Protein AF-A0A369QKR2-F1 (afdb_monomer)

Radius of gyration: 22.41 Å; Cα contacts (8 Å, |Δi|>4): 50; chains: 1; bounding box: 52×36×66 Å

Solvent-accessible surface area (backbone atoms only — not comparable to full-atom values): 6281 Å² total; per-residue (Å²): 120,74,72,58,61,57,52,54,50,54,51,49,50,54,51,50,47,36,49,48,28,40,56,43,75,77,37,75,78,48,46,60,49,39,58,64,69,45,48,49,58,48,49,53,52,39,51,54,38,49,53,52,46,52,52,30,65,77,70,70,56,91,59,59,75,60,45,52,53,61,48,47,49,57,60,46,28,53,53,29,33,56,52,30,52,55,50,49,53,54,52,52,49,52,54,48,53,53,52,52,51,52,52,50,51,50,50,67,73,62,69,74,80,136

Secondary structure (DSSP, 8-state):
-HHHHHHHHHHHHHHHHHHHHHHGGGSHHHHHHHIIIIIHHHHHHHHHHHHHHHHHHHHT-S-HHHHHHHHHHHHHHHHHHHHHHHHHHHHHHHHHHHHHHHHHHHHHHTT---

Organism: NCBI:txid2072847

Sequence (114 aa):
MVRSKNYNKRRLLLFTVFLFGIVVPFIPSLAIIEAFFLIIPFAIIFILTLVYLLLNFFIGNTNTNKVLFIFSILPTFIVSQIFAVFVVDKVQRFRSEEIIQKVHQIKNSQGAAP

Structure (mmCIF, N/CA/C/O backbone):
data_AF-A0A369QKR2-F1
#
_entry.id   AF-A0A369QKR2-F1
#
loop_
_atom_site.group_PDB
_atom_site.id
_atom_site.type_symbol
_atom_site.label_atom_id
_atom_site.label_alt_id
_atom_site.label_comp_id
_atom_site.label_asym_id
_atom_site.label_entity_id
_atom_site.label_seq_id
_atom_site.pdbx_PDB_ins_code
_atom_site.Cartn_x
_atom_site.Cartn_y
_atom_site.Cartn_z
_atom_site.occupancy
_atom_site.B_iso_or_equiv
_atom_site.auth_seq_id
_atom_site.auth_comp_id
_atom_site.auth_asym_id
_atom_site.auth_atom_id
_atom_site.pdbx_PDB_model_num
ATOM 1 N N . MET A 1 1 ? -19.919 -24.097 10.912 1.00 53.16 1 MET A N 1
ATOM 2 C CA . MET A 1 1 ? -19.578 -23.782 9.500 1.00 53.16 1 MET A CA 1
ATOM 3 C C . MET A 1 1 ? -19.541 -22.278 9.158 1.00 53.16 1 MET A C 1
ATOM 5 O O . MET A 1 1 ? -18.719 -21.880 8.344 1.00 53.16 1 MET A O 1
ATOM 9 N N . VAL A 1 2 ? -20.341 -21.408 9.796 1.00 55.22 2 VAL A N 1
ATOM 10 C CA . VAL A 1 2 ? -20.418 -19.956 9.477 1.00 55.22 2 VAL A CA 1
ATOM 11 C C . VAL A 1 2 ? -19.132 -19.158 9.794 1.00 55.22 2 VAL A C 1
ATOM 13 O O . VAL A 1 2 ? -18.797 -18.216 9.078 1.00 55.22 2 VAL A O 1
ATOM 16 N N . ARG A 1 3 ? -18.350 -19.561 10.808 1.00 50.66 3 ARG A N 1
ATOM 17 C CA . ARG A 1 3 ? -17.109 -18.867 11.227 1.00 50.66 3 ARG A CA 1
ATOM 18 C C . ARG A 1 3 ? -15.991 -18.892 10.166 1.00 50.66 3 ARG A C 1
ATOM 20 O O . ARG A 1 3 ? -15.256 -17.918 10.043 1.00 50.66 3 ARG A O 1
ATOM 27 N N . SER A 1 4 ? -15.908 -19.960 9.365 1.00 58.88 4 SER A N 1
ATOM 28 C CA . SER A 1 4 ? -14.887 -20.135 8.313 1.00 58.88 4 SER A CA 1
ATOM 29 C C . SER A 1 4 ? -15.103 -19.193 7.116 1.00 58.88 4 SER A C 1
ATOM 31 O O . SER A 1 4 ? -14.157 -18.591 6.607 1.00 58.88 4 SER A O 1
ATOM 33 N N . LYS A 1 5 ? -16.365 -18.951 6.729 1.00 61.97 5 LYS A N 1
ATOM 34 C CA . LYS A 1 5 ? -16.710 -18.091 5.580 1.00 61.97 5 LYS A CA 1
ATOM 35 C C . LYS A 1 5 ? -16.191 -16.654 5.738 1.00 61.97 5 LYS A C 1
ATOM 37 O O . LYS A 1 5 ? -15.716 -16.067 4.770 1.00 61.97 5 LYS A O 1
ATOM 42 N N . ASN A 1 6 ? -16.244 -16.092 6.949 1.00 66.44 6 ASN A N 1
ATOM 43 C CA . ASN A 1 6 ? -15.777 -14.724 7.216 1.00 66.44 6 ASN A CA 1
ATOM 44 C C . ASN A 1 6 ? -14.249 -14.599 7.275 1.00 66.44 6 ASN A C 1
ATOM 46 O O . ASN A 1 6 ? -13.718 -13.550 6.917 1.00 66.44 6 ASN A O 1
ATOM 50 N N . TYR A 1 7 ? -13.543 -15.654 7.687 1.00 69.88 7 TYR A N 1
ATOM 51 C CA . TYR A 1 7 ? -12.081 -15.669 7.676 1.00 69.88 7 TYR A CA 1
ATOM 52 C C . TYR A 1 7 ? -11.543 -15.628 6.240 1.00 69.88 7 TYR A C 1
ATOM 54 O O . TYR A 1 7 ? -10.721 -14.774 5.909 1.00 69.88 7 TYR A O 1
ATOM 62 N N . ASN A 1 8 ? -12.101 -16.463 5.358 1.00 80.69 8 ASN A N 1
ATOM 63 C CA . ASN A 1 8 ? -11.722 -16.487 3.944 1.00 80.69 8 ASN A CA 1
ATOM 64 C C . ASN A 1 8 ? -12.012 -15.154 3.241 1.00 80.69 8 ASN A C 1
ATOM 66 O O . ASN A 1 8 ? -11.189 -14.700 2.456 1.00 80.69 8 ASN A O 1
ATOM 70 N N . LYS A 1 9 ? -13.120 -14.474 3.573 1.00 83.94 9 LYS A N 1
ATOM 71 C CA . LYS A 1 9 ? -13.417 -13.129 3.046 1.00 83.94 9 LYS A CA 1
ATOM 72 C C . LYS A 1 9 ? -12.394 -12.076 3.477 1.00 83.94 9 LYS A C 1
ATOM 74 O O . LYS A 1 9 ? -11.960 -11.289 2.648 1.00 83.94 9 LYS A O 1
ATOM 79 N N . ARG A 1 10 ? -11.995 -12.058 4.754 1.00 79.62 10 ARG A N 1
ATOM 80 C CA . ARG A 1 10 ? -10.971 -11.122 5.258 1.00 79.62 10 ARG A CA 1
ATOM 81 C C . ARG A 1 10 ? -9.620 -11.353 4.593 1.00 79.62 10 ARG A C 1
ATOM 83 O O . ARG A 1 10 ? -8.960 -10.396 4.210 1.00 79.62 10 ARG A O 1
ATOM 90 N N . ARG A 1 11 ? -9.240 -12.622 4.430 1.00 81.44 11 ARG A N 1
ATOM 91 C CA . ARG A 1 11 ? -8.004 -13.014 3.751 1.00 81.44 11 ARG A CA 1
ATOM 92 C C . ARG A 1 11 ? -8.033 -12.647 2.266 1.00 81.44 11 ARG A C 1
ATOM 94 O O . ARG A 1 11 ? -7.049 -12.114 1.772 1.00 81.44 11 ARG A O 1
ATOM 101 N N . LEU A 1 12 ? -9.167 -12.864 1.592 1.00 88.19 12 LEU A N 1
ATOM 102 C CA . LEU A 1 12 ? -9.385 -12.428 0.211 1.00 88.19 12 LEU A CA 1
ATOM 103 C C . LEU A 1 12 ? -9.234 -10.908 0.089 1.00 88.19 12 LEU A C 1
ATOM 105 O O . LEU A 1 12 ? -8.512 -10.449 -0.779 1.00 88.19 12 LEU A O 1
ATOM 109 N N . LEU A 1 13 ? -9.849 -10.138 0.991 1.00 87.56 13 LEU A N 1
ATOM 110 C CA . LEU A 1 13 ? -9.792 -8.675 0.966 1.00 87.56 13 LEU A CA 1
ATOM 111 C C . LEU A 1 13 ? -8.362 -8.157 1.179 1.00 87.56 13 LEU A C 1
ATOM 113 O O . LEU A 1 13 ? -7.916 -7.298 0.427 1.00 87.56 13 LEU A O 1
ATOM 117 N N . LEU A 1 14 ? -7.616 -8.718 2.138 1.00 83.81 14 LEU A N 1
ATOM 118 C CA . LEU A 1 14 ? -6.194 -8.396 2.321 1.00 83.81 14 LEU A CA 1
ATOM 119 C C . LEU A 1 14 ? -5.365 -8.747 1.083 1.00 83.81 14 LEU A C 1
ATOM 121 O O . LEU A 1 14 ? -4.504 -7.971 0.685 1.00 83.81 14 LEU A O 1
ATOM 125 N N . PHE A 1 15 ? -5.647 -9.888 0.453 1.00 86.69 15 PHE A N 1
ATOM 126 C CA . PHE A 1 15 ? -4.980 -10.292 -0.779 1.00 86.69 15 PHE A CA 1
ATOM 127 C C . PHE A 1 15 ? -5.300 -9.343 -1.943 1.00 86.69 15 PHE A C 1
ATOM 129 O O . PHE A 1 15 ? -4.405 -8.995 -2.705 1.00 86.69 15 PHE A O 1
ATOM 136 N N . THR A 1 16 ? -6.542 -8.861 -2.051 1.00 86.00 16 THR A N 1
ATOM 137 C CA . THR A 1 16 ? -6.930 -7.843 -3.036 1.00 86.00 16 THR A CA 1
ATOM 138 C C . THR A 1 16 ? -6.211 -6.518 -2.788 1.00 86.00 16 THR A C 1
ATOM 140 O O . THR A 1 16 ? -5.694 -5.941 -3.737 1.00 86.00 16 THR A O 1
ATOM 143 N N . VAL A 1 17 ? -6.131 -6.054 -1.534 1.00 82.44 17 VAL A N 1
ATOM 144 C CA . VAL A 1 17 ? -5.392 -4.828 -1.167 1.00 82.44 17 VAL A CA 1
ATOM 145 C C . VAL A 1 17 ? -3.908 -4.966 -1.506 1.00 82.44 17 VAL A C 1
ATOM 147 O O . VAL A 1 17 ? -3.324 -4.048 -2.072 1.00 82.44 17 VAL A O 1
ATOM 150 N N . PHE A 1 18 ? -3.317 -6.126 -1.218 1.00 80.69 18 PHE A N 1
ATOM 151 C CA . PHE A 1 18 ? -1.931 -6.437 -1.556 1.00 80.69 18 PHE A CA 1
ATOM 152 C C . PHE A 1 18 ? -1.687 -6.443 -3.072 1.00 80.69 18 PHE A C 1
ATOM 154 O O . PHE A 1 18 ? -0.737 -5.829 -3.544 1.00 80.69 18 PHE A O 1
ATOM 161 N N . LEU A 1 19 ? -2.564 -7.089 -3.848 1.00 83.12 19 LEU A N 1
ATOM 162 C CA . LEU A 1 19 ? -2.486 -7.090 -5.312 1.00 83.12 19 LEU A CA 1
ATOM 163 C C . LEU A 1 19 ? -2.605 -5.682 -5.891 1.00 83.12 19 LEU A C 1
ATOM 165 O O . LEU A 1 19 ? -1.825 -5.322 -6.768 1.00 83.12 19 LEU A O 1
ATOM 169 N N . PHE A 1 20 ? -3.548 -4.882 -5.388 1.00 80.19 20 PHE A N 1
ATOM 170 C CA . PHE A 1 20 ? -3.682 -3.485 -5.795 1.00 80.19 20 PHE A CA 1
ATOM 171 C C . PHE A 1 20 ? -2.403 -2.703 -5.503 1.00 80.19 20 PHE A C 1
ATOM 173 O O . PHE A 1 20 ? -1.884 -2.051 -6.402 1.00 80.19 20 PHE A O 1
ATOM 180 N N . GLY A 1 21 ? -1.846 -2.844 -4.299 1.00 69.75 21 GLY A N 1
ATOM 181 C CA . GLY A 1 21 ? -0.601 -2.175 -3.932 1.00 69.75 21 GLY A CA 1
ATOM 182 C C . GLY A 1 21 ? 0.615 -2.594 -4.766 1.00 69.75 21 GLY A C 1
ATOM 183 O O . GLY A 1 21 ? 1.575 -1.841 -4.869 1.00 69.75 21 GLY A O 1
ATOM 184 N N . ILE A 1 22 ? 0.574 -3.770 -5.401 1.00 77.44 22 ILE A N 1
ATOM 185 C CA . ILE A 1 22 ? 1.613 -4.196 -6.343 1.00 77.44 22 ILE A CA 1
ATOM 186 C C . ILE A 1 22 ? 1.381 -3.645 -7.743 1.00 77.44 22 ILE A C 1
ATOM 188 O O . ILE A 1 22 ? 2.327 -3.190 -8.369 1.00 77.44 22 ILE A O 1
ATOM 192 N N . VAL A 1 23 ? 0.159 -3.723 -8.268 1.00 77.56 23 VAL A N 1
ATOM 193 C CA . VAL A 1 23 ? -0.112 -3.442 -9.688 1.00 77.56 23 VAL A CA 1
ATOM 194 C C . VAL A 1 23 ? -0.095 -1.947 -9.997 1.00 77.56 23 VAL A C 1
ATOM 196 O O . VAL A 1 23 ? 0.372 -1.548 -11.063 1.00 77.56 23 VAL A O 1
ATOM 199 N N . VAL A 1 24 ? -0.594 -1.113 -9.087 1.00 69.94 24 VAL A N 1
ATOM 200 C CA . VAL A 1 24 ? -0.758 0.325 -9.332 1.00 69.94 24 VAL A CA 1
ATOM 201 C C . VAL A 1 24 ? 0.548 1.064 -9.683 1.00 69.94 24 VAL A C 1
ATOM 203 O O . VAL A 1 24 ? 0.521 1.810 -10.668 1.00 69.94 24 VAL A O 1
ATOM 206 N N . PRO A 1 25 ? 1.703 0.842 -9.019 1.00 65.44 25 PRO A N 1
ATOM 207 C CA . PRO A 1 25 ? 2.944 1.552 -9.356 1.00 65.44 25 PRO A CA 1
ATOM 208 C C . PRO A 1 25 ? 3.487 1.254 -10.764 1.00 65.44 25 PRO A C 1
ATOM 210 O O . PRO A 1 25 ? 4.356 1.975 -11.250 1.00 65.44 25 PRO A O 1
ATOM 213 N N . PHE A 1 26 ? 2.967 0.238 -11.462 1.00 69.00 26 PHE A N 1
ATOM 214 C CA . PHE A 1 26 ? 3.334 -0.045 -12.853 1.00 69.00 26 PHE A CA 1
ATOM 215 C C . PHE A 1 26 ? 2.625 0.864 -13.874 1.00 69.00 26 PHE A C 1
ATOM 217 O O . PHE A 1 26 ? 2.964 0.820 -15.057 1.00 69.00 26 PHE A O 1
ATOM 224 N N . ILE A 1 27 ? 1.657 1.687 -13.452 1.00 73.06 27 ILE A N 1
ATOM 225 C CA . ILE A 1 27 ? 0.898 2.589 -14.327 1.00 73.06 27 ILE A CA 1
ATOM 226 C C . ILE A 1 27 ? 1.142 4.042 -13.871 1.00 73.06 27 ILE A C 1
ATOM 228 O O . ILE A 1 27 ? 0.516 4.498 -12.912 1.00 73.06 27 ILE A O 1
ATOM 232 N N . PRO A 1 28 ? 2.011 4.813 -14.558 1.00 67.56 28 PRO A N 1
ATOM 233 C CA . PRO A 1 28 ? 2.447 6.140 -14.102 1.00 67.56 28 PRO A CA 1
ATOM 234 C C . PRO A 1 28 ? 1.312 7.144 -13.852 1.00 67.56 28 PRO A C 1
ATOM 236 O O . PRO A 1 28 ? 1.375 7.942 -12.921 1.00 67.56 28 PRO A O 1
ATOM 239 N N . SER A 1 29 ? 0.247 7.096 -14.657 1.00 70.75 29 SER A N 1
ATOM 240 C CA . SER A 1 29 ? -0.931 7.957 -14.491 1.00 70.75 29 SER A CA 1
ATOM 241 C C . SER A 1 29 ? -1.770 7.602 -13.259 1.00 70.75 29 SER A C 1
ATOM 243 O O . SER A 1 29 ? -2.411 8.482 -12.687 1.00 70.75 29 SER A O 1
ATOM 245 N N . LEU A 1 30 ? -1.747 6.341 -12.818 1.00 67.94 30 LEU A N 1
ATOM 246 C CA . LEU A 1 30 ? -2.435 5.910 -11.602 1.00 67.94 30 LEU A CA 1
ATOM 247 C C . LEU A 1 30 ? -1.641 6.251 -10.340 1.00 67.94 30 LEU A C 1
ATOM 249 O O . LEU A 1 30 ? -2.267 6.507 -9.321 1.00 67.94 30 LEU A O 1
ATOM 253 N N . ALA A 1 31 ? -0.309 6.347 -10.405 1.00 63.81 31 ALA A N 1
ATOM 254 C CA . ALA A 1 31 ? 0.525 6.694 -9.249 1.00 63.81 31 ALA A CA 1
ATOM 255 C C . ALA A 1 31 ? 0.192 8.084 -8.658 1.00 63.81 31 ALA A C 1
ATOM 257 O O . ALA A 1 31 ? 0.148 8.260 -7.441 1.00 63.81 31 ALA A O 1
ATOM 258 N N . ILE A 1 32 ? -0.112 9.076 -9.508 1.00 60.81 32 ILE A N 1
ATOM 259 C CA . ILE A 1 32 ? -0.540 10.416 -9.057 1.00 60.81 32 ILE A CA 1
ATOM 260 C C . ILE A 1 32 ? -1.945 10.354 -8.443 1.00 60.81 32 ILE A C 1
ATOM 262 O O . ILE A 1 32 ? -2.192 10.925 -7.382 1.00 60.81 32 ILE A O 1
ATOM 266 N N . ILE A 1 33 ? -2.867 9.631 -9.085 1.00 65.31 33 ILE A N 1
ATOM 267 C CA . ILE A 1 33 ? -4.234 9.441 -8.581 1.00 65.31 33 ILE A CA 1
ATOM 268 C C . ILE A 1 33 ? -4.205 8.700 -7.235 1.00 65.31 33 ILE A C 1
ATOM 270 O O . ILE A 1 33 ? -4.958 9.038 -6.330 1.00 65.31 33 ILE A O 1
ATOM 274 N N . GLU A 1 34 ? -3.299 7.746 -7.056 1.00 62.75 34 GLU A N 1
ATOM 275 C CA . GLU A 1 34 ? -3.142 6.953 -5.841 1.00 62.75 34 GLU A CA 1
ATOM 276 C C . GLU A 1 34 ? -2.698 7.791 -4.634 1.00 62.75 34 GLU A C 1
ATOM 278 O O . GLU A 1 34 ? -3.288 7.682 -3.553 1.00 62.75 34 GLU A O 1
ATOM 283 N N . ALA A 1 35 ? -1.725 8.687 -4.821 1.00 60.44 35 ALA A N 1
ATOM 284 C CA . ALA A 1 35 ? -1.252 9.569 -3.758 1.00 60.44 35 ALA A CA 1
ATOM 285 C C . ALA A 1 35 ? -2.365 10.480 -3.205 1.00 60.44 35 ALA A C 1
ATOM 287 O O . ALA A 1 35 ? -2.451 10.684 -1.994 1.00 60.44 35 ALA A O 1
ATOM 288 N N . PHE A 1 36 ? -3.252 10.985 -4.068 1.00 59.97 36 PHE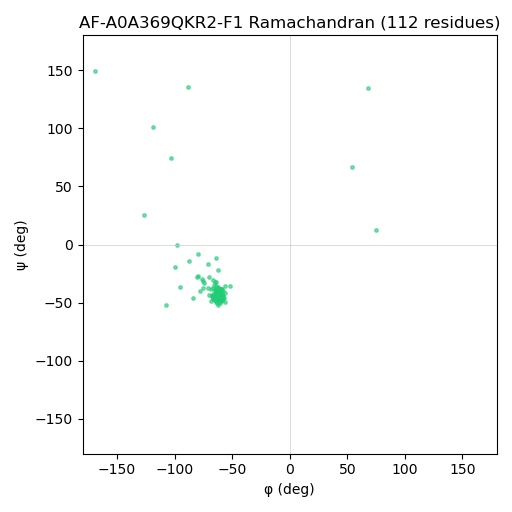 A N 1
ATOM 289 C CA . PHE A 1 36 ? -4.294 11.937 -3.667 1.00 59.97 36 PHE A CA 1
ATOM 290 C C . PHE A 1 36 ? -5.653 11.290 -3.344 1.00 59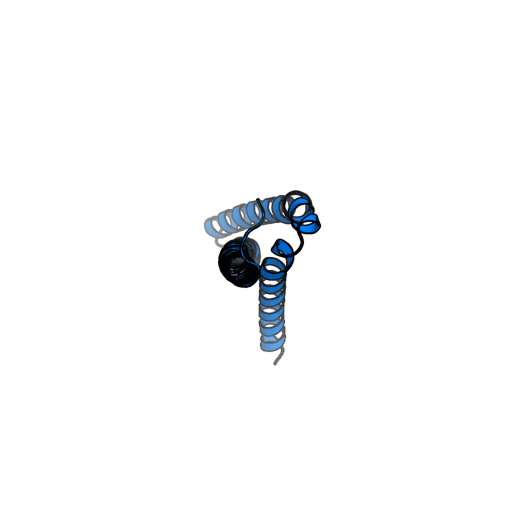.97 36 PHE A C 1
ATOM 292 O O . PHE A 1 36 ? -6.317 11.726 -2.406 1.00 59.97 36 PHE A O 1
ATOM 299 N N . PHE A 1 37 ? -6.069 10.243 -4.063 1.00 70.06 37 PHE A N 1
ATOM 300 C CA . PHE A 1 37 ? -7.392 9.618 -3.904 1.00 70.06 37 PHE A CA 1
ATOM 301 C C . PHE A 1 37 ? -7.397 8.336 -3.067 1.00 70.06 37 PHE A C 1
ATOM 303 O O . PHE A 1 37 ? -8.456 7.954 -2.574 1.00 70.06 37 PHE A O 1
ATOM 310 N N . LEU A 1 38 ? -6.255 7.667 -2.879 1.00 70.50 38 LEU A N 1
ATOM 311 C CA . LEU A 1 38 ? -6.170 6.443 -2.074 1.00 70.50 38 LEU A CA 1
ATOM 312 C C . LEU A 1 38 ? -5.463 6.691 -0.745 1.00 70.50 38 LEU A C 1
ATOM 314 O O . LEU A 1 38 ? -6.030 6.390 0.302 1.00 70.50 38 LEU A O 1
ATOM 318 N N . ILE A 1 39 ? -4.271 7.290 -0.750 1.00 74.50 39 ILE A N 1
ATOM 319 C CA . ILE A 1 39 ? -3.485 7.444 0.483 1.00 74.50 39 ILE A CA 1
ATOM 320 C C . ILE A 1 39 ? -4.168 8.390 1.475 1.00 74.50 39 ILE A C 1
ATOM 322 O O . ILE A 1 39 ? -4.288 8.039 2.647 1.00 74.50 39 ILE A O 1
ATOM 326 N N . ILE A 1 40 ? -4.661 9.553 1.031 1.00 79.25 40 ILE A N 1
ATOM 327 C CA . ILE A 1 40 ? -5.275 10.545 1.933 1.00 79.25 40 ILE A CA 1
ATOM 328 C C . ILE A 1 40 ? -6.537 9.983 2.620 1.00 79.25 40 ILE A C 1
ATOM 330 O O . ILE A 1 40 ? -6.587 9.999 3.854 1.00 79.25 40 ILE A O 1
ATOM 334 N N . PRO A 1 41 ? -7.536 9.418 1.906 1.00 80.88 41 PRO A N 1
ATOM 335 C CA . PRO A 1 41 ? -8.711 8.845 2.566 1.00 80.88 41 PRO A CA 1
ATOM 336 C C . PRO A 1 41 ? -8.371 7.651 3.461 1.00 80.88 41 PRO A C 1
ATOM 338 O O . PRO A 1 41 ? -8.927 7.524 4.554 1.00 80.88 41 PRO A O 1
ATOM 341 N N . PHE A 1 42 ? -7.429 6.796 3.047 1.00 78.81 42 PHE A N 1
ATOM 342 C CA . PHE A 1 42 ? -6.996 5.677 3.880 1.00 78.81 42 PHE A CA 1
ATOM 343 C C . PHE A 1 42 ? -6.263 6.144 5.141 1.00 78.81 42 PHE A C 1
ATOM 345 O O . PHE A 1 42 ? -6.464 5.551 6.199 1.00 78.81 42 PHE A O 1
ATOM 352 N N . ALA A 1 43 ? -5.456 7.205 5.067 1.00 81.38 43 ALA A N 1
ATOM 353 C CA . ALA A 1 43 ? -4.783 7.784 6.225 1.00 81.38 43 ALA A CA 1
ATOM 354 C C . ALA A 1 43 ? -5.793 8.349 7.234 1.00 81.38 43 ALA A C 1
ATOM 356 O O . ALA A 1 43 ? -5.656 8.108 8.433 1.00 81.38 43 ALA A O 1
ATOM 357 N N . ILE A 1 44 ? -6.852 9.020 6.764 1.00 85.19 44 ILE A N 1
ATOM 358 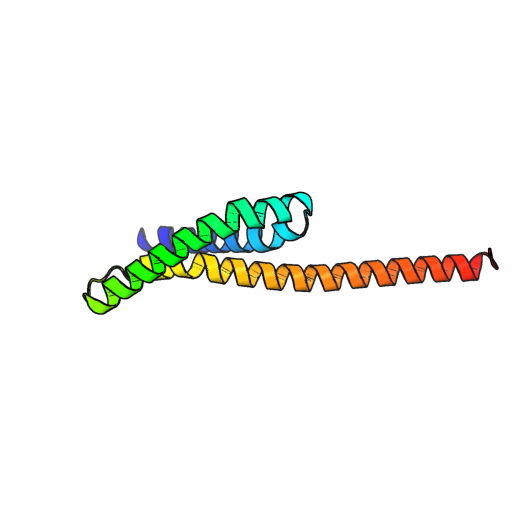C CA . ILE A 1 44 ? -7.943 9.502 7.627 1.00 85.19 44 ILE A CA 1
ATOM 359 C C . ILE A 1 44 ? -8.628 8.326 8.329 1.00 85.19 44 ILE A C 1
ATOM 361 O O . ILE A 1 44 ? -8.764 8.335 9.554 1.00 85.19 44 ILE A O 1
ATOM 365 N N . ILE A 1 45 ? -9.015 7.286 7.578 1.00 84.25 45 ILE A N 1
ATOM 366 C CA . ILE A 1 45 ? -9.629 6.079 8.152 1.00 84.25 45 ILE A CA 1
ATOM 367 C C . ILE A 1 45 ? -8.688 5.460 9.184 1.00 84.25 45 ILE A C 1
ATOM 369 O O . ILE A 1 45 ? -9.124 5.150 10.290 1.00 84.25 45 ILE A O 1
ATOM 373 N N . PHE A 1 46 ? -7.401 5.330 8.865 1.00 84.00 46 PHE A N 1
ATOM 374 C CA . PHE A 1 46 ? -6.392 4.758 9.749 1.00 84.00 46 PHE A CA 1
ATOM 375 C C . PHE A 1 46 ? -6.249 5.538 11.059 1.00 84.00 46 PHE A C 1
ATOM 377 O O . PHE A 1 46 ? -6.286 4.925 12.124 1.00 84.00 46 PHE A O 1
ATOM 384 N N . ILE A 1 47 ? -6.165 6.872 11.007 1.00 87.38 47 ILE A N 1
ATOM 385 C CA . ILE A 1 47 ? -6.103 7.726 12.203 1.00 87.38 47 ILE A CA 1
ATOM 386 C C . ILE A 1 47 ? -7.361 7.539 13.053 1.00 87.38 47 ILE A C 1
ATOM 388 O O . ILE A 1 47 ? -7.258 7.309 14.257 1.00 87.38 47 ILE A O 1
ATOM 392 N N . LEU A 1 48 ? -8.549 7.553 12.439 1.00 87.12 48 LEU A N 1
ATOM 393 C CA . LEU A 1 48 ? -9.806 7.302 13.151 1.00 87.12 48 LEU A CA 1
ATOM 394 C C . LEU A 1 48 ? -9.830 5.906 13.786 1.00 87.12 48 LEU A C 1
ATOM 396 O O . LEU A 1 48 ? -10.278 5.745 14.922 1.00 87.12 48 LEU A O 1
ATOM 400 N N . THR A 1 49 ? -9.306 4.895 13.086 1.00 85.25 49 THR A N 1
ATOM 401 C CA . THR A 1 49 ? -9.232 3.530 13.622 1.00 85.25 49 THR A CA 1
ATOM 402 C C . THR A 1 49 ? -8.237 3.423 14.773 1.00 85.25 49 THR A C 1
ATOM 404 O O . THR A 1 49 ? -8.510 2.716 15.740 1.00 85.25 49 THR A O 1
ATOM 407 N N . LEU A 1 50 ? -7.104 4.125 14.690 1.00 84.75 50 LEU A N 1
ATOM 408 C CA . LEU A 1 50 ? -6.090 4.182 15.738 1.00 84.75 50 LEU A CA 1
ATOM 409 C C . LEU A 1 50 ? -6.650 4.852 16.995 1.00 84.75 50 LEU A C 1
ATOM 411 O O . LEU A 1 50 ? -6.537 4.291 18.081 1.00 84.75 50 LEU A O 1
ATOM 415 N N . VAL A 1 51 ? -7.318 6.000 16.849 1.00 87.69 51 VAL A N 1
ATOM 416 C CA . VAL A 1 51 ? -7.990 6.686 17.964 1.00 87.69 51 VAL A CA 1
ATOM 417 C C . VAL A 1 51 ? -9.033 5.768 18.601 1.00 87.69 51 VAL A C 1
ATOM 419 O O . VAL A 1 51 ? -9.048 5.602 19.818 1.00 87.69 51 VAL A O 1
ATOM 422 N N . TYR A 1 52 ? -9.859 5.096 17.796 1.00 84.19 52 TYR A N 1
ATOM 423 C CA . TYR A 1 52 ? -10.853 4.148 18.303 1.00 84.19 52 TYR A CA 1
ATOM 424 C C . TYR A 1 52 ? -10.223 2.933 19.007 1.00 84.19 52 TYR A C 1
ATOM 426 O O . TYR A 1 52 ? -10.776 2.436 19.992 1.00 84.19 52 TYR A O 1
ATOM 434 N N . LEU A 1 53 ? -9.070 2.448 18.534 1.00 82.94 53 LEU A N 1
ATOM 435 C CA . LEU A 1 53 ? -8.322 1.368 19.179 1.00 82.94 53 LEU A CA 1
ATOM 436 C C . LEU A 1 53 ? -7.781 1.806 20.540 1.00 82.94 53 LEU A C 1
ATOM 438 O O . LEU A 1 53 ? -7.965 1.084 21.515 1.00 82.94 53 LEU A O 1
ATOM 442 N N . LEU A 1 54 ? -7.169 2.991 20.609 1.00 84.19 54 LEU A N 1
ATOM 443 C CA . LEU A 1 54 ? -6.657 3.562 21.853 1.00 84.19 54 LEU A CA 1
ATOM 444 C C . LEU A 1 54 ? -7.789 3.742 22.869 1.00 84.19 54 LEU A C 1
ATOM 446 O O . LEU A 1 54 ? -7.679 3.257 23.991 1.00 84.19 54 LEU A O 1
ATOM 450 N N . LEU A 1 55 ? -8.916 4.335 22.465 1.00 84.38 55 LEU A N 1
ATOM 451 C CA . LEU A 1 55 ? -10.079 4.508 23.341 1.00 84.38 55 LEU A CA 1
ATOM 452 C C . LEU A 1 55 ? -10.628 3.168 23.855 1.00 84.38 55 LEU A C 1
ATOM 454 O O . LEU A 1 55 ? -10.893 3.038 25.047 1.00 84.38 55 LEU A O 1
ATOM 458 N N . ASN A 1 56 ? -10.751 2.146 22.999 1.00 81.31 56 ASN A N 1
ATOM 459 C CA . ASN A 1 56 ? -11.178 0.815 23.451 1.00 81.31 56 ASN A CA 1
ATOM 460 C C . ASN A 1 56 ? -10.170 0.154 24.390 1.00 81.31 56 ASN A C 1
ATOM 462 O O . ASN A 1 56 ? -10.582 -0.554 25.306 1.00 81.31 56 ASN A O 1
ATOM 466 N N . PHE A 1 57 ? -8.873 0.378 24.176 1.00 79.00 57 PHE A N 1
ATOM 467 C CA . PHE A 1 57 ? -7.828 -0.151 25.043 1.00 79.00 57 PHE A CA 1
ATOM 468 C C . PHE A 1 57 ? -7.933 0.431 26.461 1.00 79.00 57 PHE A C 1
ATOM 470 O O . PHE A 1 57 ? -7.845 -0.320 27.426 1.00 79.00 57 PHE A O 1
ATOM 477 N N . PHE A 1 58 ? -8.208 1.734 26.592 1.00 82.12 58 PHE A N 1
ATOM 478 C CA . PHE A 1 58 ? -8.401 2.384 27.895 1.00 82.12 58 PHE A CA 1
ATOM 479 C C . PHE A 1 58 ? -9.745 2.050 28.564 1.00 82.12 58 PHE A C 1
ATOM 481 O O . PHE A 1 58 ? -9.811 1.972 29.787 1.00 82.12 58 PHE A O 1
ATOM 488 N N . ILE A 1 59 ? -10.813 1.844 27.787 1.00 82.50 59 ILE A N 1
ATOM 489 C CA . ILE A 1 59 ? -12.173 1.588 28.304 1.00 82.50 59 ILE A CA 1
ATOM 490 C C . ILE A 1 59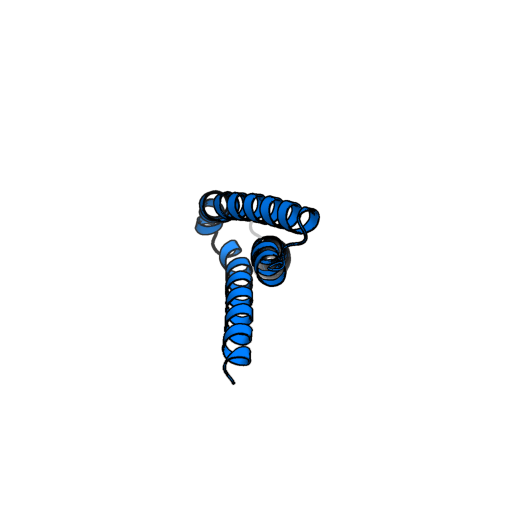 ? -12.420 0.086 28.574 1.00 82.50 59 ILE A C 1
ATOM 492 O O . ILE A 1 59 ? -13.382 -0.280 29.246 1.00 82.50 59 ILE A O 1
ATOM 496 N N . GLY A 1 60 ? -11.560 -0.808 28.073 1.00 68.44 60 GLY A N 1
ATOM 497 C CA . GLY A 1 60 ? -11.663 -2.258 28.288 1.00 68.44 60 GLY A CA 1
ATOM 498 C C . GLY A 1 60 ? -12.764 -2.954 27.474 1.00 68.44 60 GLY A C 1
ATOM 499 O O . GLY A 1 60 ? -13.090 -4.111 27.742 1.00 68.44 60 GLY A O 1
ATOM 500 N N . ASN A 1 61 ? -13.351 -2.283 26.473 1.00 65.50 61 ASN A N 1
ATOM 501 C CA . ASN A 1 61 ? -14.454 -2.833 25.681 1.00 65.50 61 ASN A CA 1
ATOM 502 C C . ASN A 1 61 ? -13.952 -3.648 24.469 1.00 65.50 61 ASN A C 1
ATOM 504 O O . ASN A 1 61 ? -13.031 -3.265 23.745 1.00 65.50 61 ASN A O 1
ATOM 508 N N . THR A 1 62 ? -14.552 -4.819 24.247 1.00 63.66 62 THR A N 1
ATOM 509 C CA . THR A 1 62 ? -13.960 -5.938 23.494 1.00 63.66 62 THR A CA 1
ATOM 510 C C . THR A 1 62 ? -14.513 -6.086 22.072 1.00 63.66 62 THR A C 1
ATOM 512 O O . THR A 1 62 ? -15.228 -7.029 21.739 1.00 63.66 62 THR A O 1
ATOM 515 N N . ASN A 1 63 ? -14.094 -5.198 21.162 1.00 69.12 63 ASN A N 1
ATOM 516 C CA . ASN A 1 63 ? -14.190 -5.445 19.708 1.00 69.12 63 ASN A CA 1
ATOM 517 C C . ASN A 1 63 ? -12.854 -5.273 18.962 1.00 69.12 63 ASN A C 1
ATOM 519 O O . ASN A 1 63 ? -12.813 -5.043 17.750 1.00 69.12 63 ASN A O 1
ATOM 523 N N . THR A 1 64 ? -11.747 -5.445 19.685 1.00 73.06 64 THR A N 1
ATOM 524 C CA . THR A 1 64 ? -10.359 -5.221 19.252 1.00 73.06 64 THR A CA 1
ATOM 525 C C . THR A 1 64 ? -10.005 -5.940 17.946 1.00 73.06 64 THR A C 1
ATOM 527 O O . THR A 1 64 ? -9.331 -5.377 17.092 1.00 73.06 64 THR A O 1
ATOM 530 N N . ASN A 1 65 ? -10.542 -7.143 17.709 1.00 77.94 65 ASN A N 1
ATOM 531 C CA . ASN A 1 65 ? -10.251 -7.942 16.509 1.00 77.94 65 ASN A CA 1
ATOM 532 C C . ASN A 1 65 ? -10.704 -7.302 15.185 1.00 77.94 65 ASN A C 1
ATOM 534 O O . ASN A 1 65 ? -10.104 -7.561 14.142 1.00 77.94 65 ASN A O 1
ATOM 538 N N . LYS A 1 66 ? -11.799 -6.529 15.176 1.00 76.94 66 LYS A N 1
ATOM 539 C CA . LYS A 1 66 ? -12.246 -5.822 13.960 1.00 76.94 66 LYS A CA 1
ATOM 540 C C . LYS A 1 66 ? -11.404 -4.573 13.722 1.00 76.94 66 LYS A C 1
ATOM 542 O O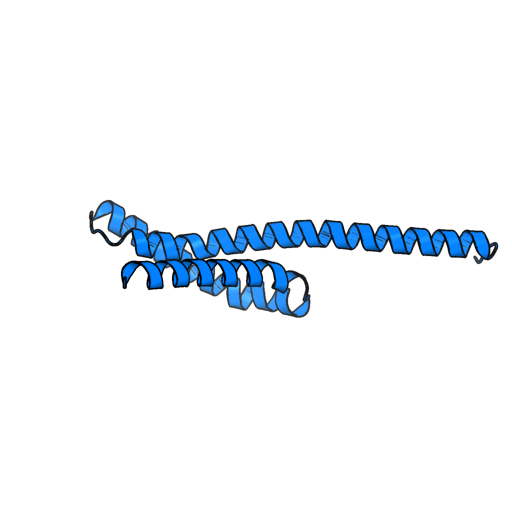 . LYS A 1 66 ? -11.026 -4.303 12.588 1.00 76.94 66 LYS A O 1
ATOM 547 N N . VAL A 1 67 ? -11.089 -3.862 14.800 1.00 78.19 67 VAL A N 1
ATOM 548 C CA . VAL A 1 67 ? -10.296 -2.631 14.780 1.00 78.19 67 VAL A CA 1
ATOM 549 C C . VAL A 1 67 ? -8.867 -2.920 14.328 1.00 78.19 67 VAL A C 1
ATOM 551 O O . VAL A 1 67 ? -8.381 -2.261 13.419 1.00 78.19 67 VAL A O 1
ATOM 554 N N . LEU A 1 68 ? -8.244 -3.977 14.858 1.00 82.50 68 LEU A N 1
ATOM 555 C CA . LEU A 1 68 ? -6.922 -4.450 14.435 1.00 82.50 68 LEU A CA 1
ATOM 556 C C . LEU A 1 68 ? -6.885 -4.846 12.956 1.00 82.50 68 LEU A C 1
ATOM 558 O O . LEU A 1 68 ? -5.909 -4.565 12.268 1.00 82.50 68 LEU A O 1
ATOM 562 N N . PHE A 1 69 ? -7.952 -5.472 12.449 1.00 82.06 69 PHE A N 1
ATOM 563 C CA . PHE A 1 69 ? -8.036 -5.812 11.030 1.00 82.06 69 PHE A CA 1
ATOM 564 C C . PHE A 1 69 ? -8.049 -4.552 10.161 1.00 82.06 69 PHE A C 1
ATOM 566 O O . PHE A 1 69 ? -7.242 -4.454 9.244 1.00 82.06 69 PHE A O 1
ATOM 573 N N . ILE A 1 70 ? -8.906 -3.574 10.468 1.00 80.56 70 ILE A N 1
ATOM 574 C CA . ILE A 1 70 ? -8.967 -2.313 9.711 1.00 80.56 70 ILE A CA 1
ATOM 575 C C . ILE A 1 70 ? -7.634 -1.559 9.820 1.00 80.56 70 ILE A C 1
ATOM 577 O O . ILE A 1 70 ? -7.104 -1.103 8.811 1.00 80.56 70 ILE A O 1
ATOM 581 N N . PHE A 1 71 ? -7.045 -1.525 11.016 1.00 83.06 71 PHE A N 1
ATOM 582 C CA . PHE A 1 71 ? -5.736 -0.928 11.260 1.00 83.06 71 PHE A CA 1
ATOM 583 C C . PHE A 1 71 ? -4.632 -1.573 10.414 1.00 83.06 71 PHE A C 1
ATOM 585 O O . PHE A 1 71 ? -3.779 -0.868 9.895 1.00 83.06 71 PHE A O 1
ATOM 592 N N . SER A 1 72 ? -4.662 -2.894 10.207 1.00 82.88 72 SER A N 1
ATOM 593 C CA . SER A 1 72 ? -3.649 -3.597 9.407 1.00 82.88 72 SER A CA 1
ATOM 594 C C . SER A 1 72 ? -3.710 -3.322 7.900 1.00 82.88 72 SER A C 1
ATOM 596 O O . SER A 1 72 ? -2.724 -3.585 7.212 1.00 82.88 72 SER A O 1
ATOM 598 N N . ILE A 1 73 ? -4.817 -2.785 7.372 1.00 81.44 73 ILE A N 1
ATOM 599 C CA . ILE A 1 73 ? -5.003 -2.577 5.926 1.00 81.44 73 ILE A CA 1
ATOM 600 C C . ILE A 1 73 ? -3.974 -1.581 5.378 1.00 81.44 73 ILE A C 1
ATOM 602 O O . ILE A 1 73 ? -3.298 -1.888 4.400 1.00 81.44 73 ILE A O 1
ATOM 606 N N . LEU A 1 74 ? -3.822 -0.416 6.017 1.00 80.31 74 LEU A N 1
ATOM 607 C CA . LEU A 1 74 ? -2.920 0.636 5.538 1.00 80.31 74 LEU A CA 1
ATOM 608 C C . LEU A 1 74 ? -1.431 0.241 5.642 1.00 80.31 74 LEU A C 1
ATOM 610 O O . LEU A 1 74 ? -0.741 0.344 4.631 1.00 80.31 74 LEU A O 1
ATOM 614 N N . PRO A 1 75 ? -0.916 -0.280 6.773 1.00 81.44 75 PRO A N 1
ATOM 615 C CA . PRO A 1 75 ? 0.4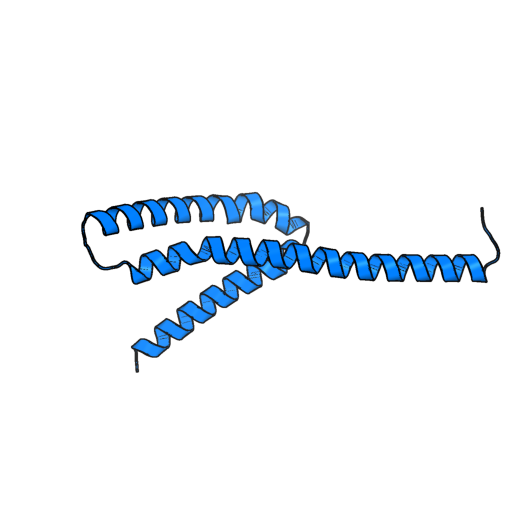51 -0.795 6.845 1.0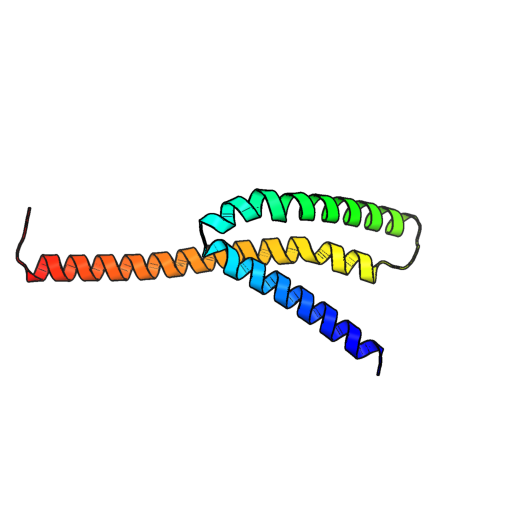0 81.44 75 PRO A CA 1
ATOM 616 C C . PRO A 1 75 ? 0.724 -1.889 5.809 1.00 81.44 75 PRO A C 1
ATOM 618 O O . PRO A 1 75 ? 1.766 -1.870 5.164 1.00 81.44 75 PRO A O 1
ATOM 621 N N . THR A 1 76 ? -0.226 -2.810 5.599 1.00 82.88 76 THR A N 1
ATOM 622 C CA . THR A 1 76 ? -0.092 -3.868 4.582 1.00 82.88 76 THR A CA 1
ATOM 623 C C . THR A 1 76 ? 0.008 -3.276 3.177 1.00 82.88 76 THR A C 1
ATOM 625 O O . THR A 1 76 ? 0.862 -3.689 2.395 1.00 82.88 76 THR A O 1
ATOM 628 N N . PHE A 1 77 ? -0.827 -2.282 2.871 1.00 80.75 77 PHE A N 1
ATOM 629 C CA . PHE A 1 77 ? -0.794 -1.567 1.601 1.00 80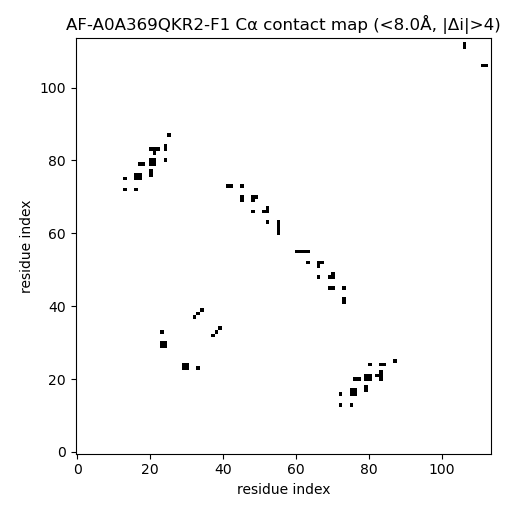.75 77 PHE A CA 1
ATOM 630 C C . PHE A 1 77 ? 0.545 -0.840 1.389 1.00 80.75 77 PHE A C 1
ATOM 632 O O . PHE A 1 77 ? 1.185 -1.036 0.359 1.00 80.75 77 PHE A O 1
ATOM 639 N N . ILE A 1 78 ? 1.038 -0.093 2.383 1.00 80.12 78 ILE A N 1
ATOM 640 C CA . ILE A 1 78 ? 2.334 0.606 2.306 1.00 80.12 78 ILE A CA 1
ATOM 641 C C . ILE A 1 78 ? 3.489 -0.382 2.092 1.00 80.12 78 ILE A C 1
ATOM 643 O O . ILE A 1 78 ? 4.338 -0.162 1.232 1.00 80.12 78 ILE A O 1
ATOM 647 N N . VAL A 1 79 ? 3.517 -1.495 2.831 1.00 81.88 79 VAL A N 1
ATOM 648 C CA . VAL A 1 79 ? 4.553 -2.527 2.660 1.00 81.88 79 VAL A CA 1
ATOM 649 C C . VAL A 1 79 ? 4.504 -3.127 1.254 1.00 81.88 79 VAL A C 1
ATOM 651 O O . VAL A 1 79 ? 5.552 -3.313 0.636 1.00 81.88 79 VAL A O 1
ATOM 654 N N . SER A 1 80 ? 3.307 -3.393 0.722 1.00 79.06 80 SER A N 1
ATOM 655 C CA . SER A 1 80 ? 3.158 -3.911 -0.642 1.00 79.06 80 SER A CA 1
ATOM 656 C C . SER A 1 80 ? 3.662 -2.931 -1.703 1.00 79.06 80 SER A C 1
ATOM 658 O O . SER A 1 80 ? 4.347 -3.354 -2.628 1.00 79.06 80 SER A O 1
ATOM 660 N N . GLN A 1 81 ? 3.423 -1.632 -1.511 1.00 74.25 81 GLN A N 1
ATOM 661 C CA . GLN A 1 81 ? 3.900 -0.566 -2.391 1.00 74.25 81 GLN A CA 1
ATOM 662 C C . GLN A 1 81 ? 5.427 -0.464 -2.389 1.00 74.25 81 GLN A C 1
ATOM 664 O O . GLN A 1 81 ? 6.050 -0.468 -3.446 1.00 74.25 81 GLN A O 1
ATOM 669 N N . ILE A 1 82 ? 6.056 -0.455 -1.209 1.00 78.56 82 ILE A N 1
ATOM 670 C CA . ILE A 1 82 ? 7.524 -0.434 -1.090 1.00 78.56 82 ILE A CA 1
ATOM 671 C C . ILE A 1 82 ? 8.136 -1.648 -1.797 1.00 78.56 82 ILE A C 1
ATOM 673 O O . ILE A 1 82 ? 9.111 -1.521 -2.539 1.00 78.56 82 ILE A O 1
ATOM 677 N N . PHE A 1 83 ? 7.549 -2.829 -1.590 1.00 79.06 83 PHE A N 1
ATOM 678 C CA . PHE A 1 83 ? 8.007 -4.048 -2.245 1.00 79.06 83 PHE A CA 1
ATOM 679 C C . PHE A 1 83 ? 7.845 -3.973 -3.768 1.00 79.06 83 PHE A C 1
ATOM 681 O O . PHE A 1 83 ? 8.747 -4.368 -4.506 1.00 79.06 83 PHE A O 1
ATOM 688 N N . ALA A 1 84 ? 6.726 -3.434 -4.247 1.00 74.88 84 ALA A N 1
ATOM 689 C CA . ALA A 1 84 ? 6.467 -3.256 -5.666 1.00 74.88 84 ALA A CA 1
ATOM 690 C C . ALA A 1 84 ? 7.480 -2.310 -6.315 1.00 74.88 84 ALA A C 1
ATOM 692 O O . ALA A 1 84 ? 8.065 -2.679 -7.327 1.00 74.88 84 ALA A O 1
ATOM 693 N N . VAL A 1 85 ? 7.764 -1.156 -5.701 1.00 75.44 85 VAL A N 1
ATOM 694 C CA . VAL A 1 85 ? 8.794 -0.215 -6.173 1.00 75.44 85 VAL A CA 1
ATOM 695 C C . VAL A 1 85 ? 10.156 -0.903 -6.267 1.00 75.44 85 VAL A C 1
ATOM 697 O O . VAL A 1 85 ? 10.814 -0.831 -7.301 1.00 75.44 85 VAL A O 1
ATOM 700 N N . PHE A 1 86 ? 10.547 -1.666 -5.243 1.00 79.00 86 PHE A N 1
ATOM 701 C CA . PHE A 1 86 ? 11.807 -2.412 -5.264 1.00 79.00 86 PHE A CA 1
ATOM 702 C C . PHE A 1 86 ? 11.886 -3.424 -6.422 1.00 79.00 86 PHE A C 1
ATOM 704 O O . PHE A 1 86 ? 12.921 -3.553 -7.081 1.00 79.00 86 PHE A O 1
ATOM 711 N N . VAL A 1 87 ? 10.795 -4.152 -6.687 1.00 79.75 87 VAL A N 1
ATOM 712 C CA . VAL A 1 87 ? 10.717 -5.106 -7.804 1.00 79.75 87 VAL A CA 1
ATOM 713 C C . VAL A 1 87 ? 10.748 -4.378 -9.147 1.00 79.75 87 VAL A C 1
ATOM 715 O O . VAL A 1 87 ? 11.475 -4.799 -10.048 1.00 79.75 87 VAL A O 1
ATOM 718 N N . VAL A 1 88 ? 9.999 -3.282 -9.278 1.00 76.00 88 VAL A N 1
ATOM 719 C CA . VAL A 1 88 ? 9.974 -2.433 -10.473 1.00 76.00 88 VAL A CA 1
ATOM 720 C C . VAL A 1 88 ? 11.383 -1.953 -10.802 1.00 76.00 88 VAL A C 1
ATOM 722 O O . VAL A 1 88 ? 11.826 -2.158 -11.929 1.00 76.00 88 VAL A O 1
ATOM 725 N N . ASP A 1 89 ? 12.119 -1.418 -9.829 1.00 78.19 89 ASP A N 1
ATOM 726 C CA . ASP A 1 89 ? 13.487 -0.930 -10.025 1.00 78.19 89 ASP A CA 1
ATOM 727 C C . ASP A 1 89 ? 14.425 -2.034 -10.523 1.00 78.19 89 ASP A C 1
ATOM 729 O O . ASP A 1 89 ? 15.217 -1.830 -11.446 1.00 78.19 89 ASP A O 1
ATOM 733 N N . LYS A 1 90 ? 14.319 -3.242 -9.956 1.00 80.06 90 LYS A N 1
ATOM 734 C CA . LYS A 1 90 ? 15.114 -4.397 -10.399 1.00 80.06 90 LYS A CA 1
ATOM 735 C C . LYS A 1 90 ? 14.786 -4.809 -11.830 1.00 80.06 90 LYS A C 1
ATOM 737 O O . LYS A 1 90 ? 15.703 -5.042 -12.618 1.00 80.06 90 LYS A O 1
ATOM 742 N N . VAL A 1 91 ? 13.502 -4.876 -12.178 1.00 78.69 91 VAL A N 1
ATOM 743 C CA . VAL A 1 91 ? 13.053 -5.243 -13.528 1.00 78.69 91 VAL A CA 1
ATOM 744 C C . VAL A 1 91 ? 13.443 -4.170 -14.541 1.00 78.69 91 VAL A C 1
ATOM 746 O O . VAL A 1 91 ? 13.947 -4.493 -15.616 1.00 78.69 91 VAL A O 1
ATOM 749 N N . GLN A 1 92 ? 13.254 -2.893 -14.212 1.00 76.44 92 GLN A N 1
ATOM 750 C CA . GLN A 1 92 ? 13.638 -1.780 -15.078 1.00 76.44 92 GLN A CA 1
ATOM 751 C C . GLN A 1 92 ? 15.147 -1.742 -15.303 1.00 76.44 92 GLN A C 1
ATOM 753 O O . GLN A 1 92 ? 15.585 -1.556 -16.439 1.00 76.44 92 GLN A O 1
ATOM 758 N N . ARG A 1 93 ? 15.948 -1.991 -14.262 1.00 83.56 93 ARG A N 1
ATOM 759 C CA . ARG A 1 93 ? 17.403 -2.098 -14.386 1.00 83.56 93 ARG A CA 1
ATOM 760 C C . ARG A 1 93 ? 17.816 -3.244 -15.306 1.00 83.56 93 ARG A C 1
ATOM 762 O O . ARG A 1 93 ? 18.608 -3.013 -16.211 1.00 83.56 93 ARG A O 1
ATOM 769 N N . PHE A 1 94 ? 17.235 -4.432 -15.141 1.00 85.25 94 PHE A N 1
ATOM 770 C CA . PHE A 1 94 ? 17.518 -5.577 -16.012 1.00 85.25 94 PHE A CA 1
ATOM 771 C C . PHE A 1 94 ? 17.180 -5.282 -17.483 1.00 85.25 94 PHE A C 1
ATOM 773 O O . PHE A 1 94 ? 17.995 -5.512 -18.372 1.00 85.25 94 PHE A O 1
ATOM 780 N N . ARG A 1 95 ? 16.007 -4.688 -17.745 1.00 78.06 95 ARG A N 1
ATOM 781 C CA . ARG A 1 95 ? 15.612 -4.269 -19.101 1.00 78.06 95 ARG A CA 1
ATOM 782 C C . ARG A 1 95 ? 16.549 -3.206 -19.672 1.00 78.06 95 ARG A C 1
ATOM 784 O O . ARG A 1 95 ? 16.849 -3.233 -20.861 1.00 78.06 95 ARG A O 1
ATOM 791 N N . SER A 1 96 ? 17.008 -2.278 -18.838 1.00 84.00 96 SER A N 1
ATOM 792 C CA . SER A 1 96 ? 17.943 -1.227 -19.249 1.00 84.00 96 SER A CA 1
ATOM 793 C C . SER A 1 96 ? 19.308 -1.814 -19.607 1.00 84.00 96 SER A C 1
ATOM 795 O O . SER A 1 96 ? 19.864 -1.462 -20.642 1.00 84.00 96 SER A O 1
ATOM 797 N N . GLU A 1 97 ? 19.817 -2.755 -18.810 1.00 86.94 97 GLU A N 1
ATOM 798 C CA . GLU A 1 97 ? 21.063 -3.481 -19.083 1.00 86.94 97 GLU A CA 1
ATOM 799 C C . GLU A 1 97 ? 20.971 -4.282 -20.395 1.00 86.94 97 GLU A C 1
ATOM 801 O O . GLU A 1 97 ? 21.889 -4.222 -21.213 1.00 86.94 97 GLU A O 1
ATOM 806 N N . GLU A 1 98 ? 19.841 -4.944 -20.662 1.00 84.00 98 GLU A N 1
ATOM 807 C CA . GLU A 1 98 ? 19.598 -5.652 -21.926 1.00 84.00 98 GLU A CA 1
ATOM 808 C C . GLU A 1 98 ? 19.584 -4.699 -23.136 1.00 84.00 98 GLU A C 1
ATOM 810 O O . GLU A 1 98 ? 20.195 -4.984 -24.169 1.00 84.00 98 GLU A O 1
ATOM 815 N N . ILE A 1 99 ? 18.919 -3.544 -23.022 1.00 83.12 99 ILE A N 1
ATOM 816 C CA . ILE A 1 99 ? 18.893 -2.527 -24.084 1.00 83.12 99 ILE A CA 1
ATOM 817 C C . ILE A 1 99 ? 20.301 -1.972 -24.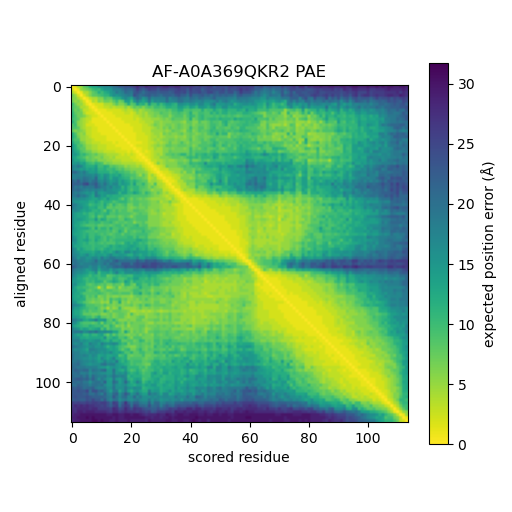328 1.00 83.12 99 ILE A C 1
ATOM 819 O O . ILE A 1 99 ? 20.721 -1.870 -25.480 1.00 83.12 99 ILE A O 1
ATOM 823 N N . ILE A 1 100 ? 21.056 -1.667 -23.269 1.00 82.62 100 ILE A N 1
ATOM 824 C CA . ILE A 1 100 ? 22.439 -1.181 -23.363 1.00 82.62 100 ILE A CA 1
ATOM 825 C C . ILE A 1 100 ? 23.328 -2.213 -24.068 1.00 82.62 100 ILE A C 1
ATOM 827 O O . ILE A 1 100 ? 24.093 -1.854 -24.963 1.00 82.62 100 ILE A O 1
ATOM 831 N N . GLN A 1 101 ? 23.203 -3.498 -23.728 1.00 84.06 101 GLN A N 1
ATOM 832 C CA . GLN A 1 101 ? 23.950 -4.566 -24.397 1.00 84.06 101 GLN A CA 1
ATOM 833 C C . GLN A 1 101 ? 23.596 -4.678 -25.882 1.00 84.06 101 GLN A C 1
ATOM 835 O O . GLN A 1 101 ? 24.500 -4.781 -26.711 1.00 84.06 101 GLN A O 1
ATOM 840 N N . LYS A 1 102 ? 22.308 -4.592 -26.237 1.00 82.56 102 LYS A N 1
ATOM 841 C CA . LYS A 1 102 ? 21.868 -4.581 -27.641 1.00 82.56 102 LYS A CA 1
ATOM 842 C C . LYS A 1 102 ? 22.437 -3.384 -28.400 1.00 82.56 102 LYS A C 1
ATOM 844 O O . LYS A 1 102 ? 22.951 -3.556 -29.501 1.00 82.56 102 LYS A O 1
ATOM 849 N N . VAL A 1 103 ? 22.423 -2.190 -27.806 1.00 82.44 103 VAL A N 1
ATOM 850 C CA . VAL A 1 103 ? 23.021 -0.985 -28.407 1.00 82.44 103 VAL A CA 1
ATOM 851 C C . VAL A 1 103 ? 24.534 -1.146 -28.586 1.00 82.44 103 VAL A C 1
ATOM 853 O O . VAL A 1 103 ? 25.056 -0.811 -29.646 1.00 82.44 103 VAL A O 1
ATOM 856 N N . HIS A 1 104 ? 25.246 -1.714 -27.607 1.00 78.25 104 HIS A N 1
ATOM 857 C CA . HIS A 1 104 ? 26.679 -1.999 -27.732 1.00 78.25 104 HIS A CA 1
ATOM 858 C C . HIS A 1 104 ? 26.992 -3.032 -28.818 1.00 78.25 104 HIS A C 1
ATOM 860 O O . HIS A 1 104 ? 27.952 -2.853 -29.564 1.00 78.25 104 HIS A O 1
ATOM 866 N N . GLN A 1 105 ? 26.191 -4.090 -28.942 1.00 79.88 105 GLN A N 1
ATOM 867 C CA . GLN A 1 105 ? 26.347 -5.081 -30.007 1.00 79.88 105 GLN A CA 1
ATOM 868 C C . GLN A 1 105 ? 26.111 -4.462 -31.386 1.00 79.88 105 GLN A C 1
ATOM 870 O O . GLN A 1 105 ? 26.916 -4.677 -32.289 1.00 79.88 105 GLN A O 1
ATOM 875 N N . ILE A 1 106 ? 25.077 -3.629 -31.533 1.00 75.50 106 ILE A N 1
ATOM 876 C CA . ILE A 1 106 ? 24.812 -2.889 -32.773 1.00 75.50 106 ILE A CA 1
ATOM 877 C C . ILE A 1 106 ? 25.997 -1.966 -33.095 1.00 75.50 106 ILE A C 1
ATOM 879 O O . ILE A 1 106 ? 26.547 -2.055 -34.191 1.00 75.50 106 ILE A O 1
ATOM 883 N N . LYS A 1 107 ? 26.477 -1.179 -32.121 1.00 67.88 107 LYS A N 1
ATOM 884 C CA . LYS A 1 107 ? 27.635 -0.280 -32.268 1.00 67.88 107 LYS A CA 1
ATOM 885 C C . LYS A 1 107 ? 28.919 -1.014 -32.678 1.00 67.88 107 LYS A C 1
ATOM 887 O O . LYS A 1 107 ? 29.660 -0.515 -33.522 1.00 67.88 107 LYS A O 1
ATOM 892 N N . ASN A 1 108 ? 29.168 -2.195 -32.113 1.00 68.31 108 ASN A N 1
ATOM 893 C CA . ASN A 1 108 ? 30.341 -3.012 -32.435 1.00 68.31 108 ASN A CA 1
ATOM 894 C C . ASN A 1 108 ? 30.208 -3.724 -33.792 1.00 68.31 108 ASN A C 1
ATOM 896 O O . ASN A 1 108 ? 31.210 -3.925 -34.468 1.00 68.31 108 ASN A O 1
ATOM 900 N N . SER A 1 109 ? 28.988 -4.087 -34.199 1.00 65.19 109 SER A N 1
ATOM 901 C CA . SER A 1 109 ? 28.719 -4.754 -35.483 1.00 65.19 109 SER A CA 1
ATOM 902 C C . SER A 1 109 ? 28.673 -3.803 -36.685 1.00 65.19 109 SER A C 1
ATOM 904 O O . SER A 1 109 ? 28.987 -4.222 -37.793 1.00 65.19 109 SER A O 1
ATOM 906 N N . GLN A 1 110 ? 28.310 -2.532 -36.480 1.00 66.12 110 GLN A N 1
ATOM 907 C CA . GLN A 1 110 ? 28.157 -1.545 -37.557 1.00 66.12 110 GLN A CA 1
ATOM 908 C C . GLN A 1 110 ? 29.371 -0.634 -37.761 1.00 66.12 110 GLN A C 1
ATOM 910 O O . GLN A 1 110 ? 29.338 0.185 -38.668 1.00 66.12 110 GLN A O 1
ATOM 915 N N . GLY A 1 111 ? 30.444 -0.786 -36.974 1.00 60.75 111 GLY A N 1
ATOM 916 C CA . GLY A 1 111 ? 31.694 -0.059 -37.208 1.00 60.75 111 GLY A CA 1
ATOM 917 C C . GLY A 1 111 ? 31.504 1.460 -37.288 1.00 60.75 111 GLY A C 1
ATOM 918 O O . GLY A 1 111 ? 31.745 2.047 -38.331 1.00 60.75 111 GLY A O 1
ATOM 919 N N . ALA A 1 112 ? 31.127 2.066 -36.158 1.00 68.94 112 ALA A N 1
ATOM 920 C CA . ALA A 1 112 ? 31.008 3.510 -35.915 1.00 68.94 112 ALA A CA 1
ATOM 921 C C . ALA A 1 112 ? 29.893 4.279 -36.654 1.00 68.94 112 ALA A C 1
ATOM 923 O O . ALA A 1 112 ? 29.738 4.206 -37.866 1.00 68.94 112 ALA A O 1
ATOM 924 N N . ALA A 1 113 ? 29.198 5.130 -35.892 1.00 46.03 113 ALA A N 1
ATOM 925 C CA . ALA A 1 113 ? 28.760 6.463 -36.313 1.00 46.03 113 ALA A CA 1
ATOM 926 C C . ALA A 1 113 ? 28.228 7.245 -35.093 1.00 46.03 113 ALA A C 1
ATOM 928 O O . ALA A 1 113 ? 27.508 6.650 -34.285 1.00 46.03 113 ALA A O 1
ATOM 929 N N . PRO A 1 114 ? 28.370 8.582 -35.077 1.00 55.94 114 PRO A N 1
ATOM 930 C CA . PRO A 1 114 ? 29.594 9.360 -34.824 1.00 55.94 114 PRO A CA 1
ATOM 931 C C . PRO A 1 114 ? 30.165 9.220 -33.394 1.00 55.94 114 PRO A C 1
ATOM 933 O O . PRO A 1 114 ? 29.486 8.658 -32.503 1.00 55.94 114 PRO A O 1
#

pLDDT: mean 76.1, std 9.05, range [46.03, 88.19]

Mean predicted aligned error: 11.29 Å

Foldseek 3Di:
DVVVVVVVVLVVVLVVLLVCLQPQVVDVVSVVVCVPPPLVVLVVQLVVLVVVLVVCVVVVDPPNVVSVSSNVSNVSSVVSNVVNVVVVVVVVVVVVVVVVVVVVVVCVVVPDDD